Protein AF-A0A4U2ZVN2-F1 (afdb_monomer)

Sequence (77 aa):
HYAVPNMPGATPRTSTMALAKGNIEYLLAIAKDGLENAIQHKPALATGINIYKGTITYENLGITLELDYKPLKEVLI

Secondary structure (DSSP, 8-state):
----TTGGGGSHHHHHHHHHHHHHHHHHHHHHH-HHHHHHH-GGGGGG-SEETTEE--HHHHHHHT--B--HHHH--

Organism: Bacillus mycoides (NCBI:txid1405)

InterPro domains:
  IPR007698 Alanine dehydrogenase/pyridine nucleotide transhydrogenase, NAD(H)-binding domain [PF01262] (1-58)

Solvent-accessible surface area (backbone atoms only — not comparable to full-atom values): 4710 Å² total; per-residue (Å²): 140,91,84,74,79,68,62,56,66,82,44,48,73,62,41,48,54,52,51,46,70,77,39,48,74,57,55,53,36,33,71,72,57,36,64,74,54,24,28,75,80,37,60,73,55,56,79,70,45,48,65,55,98,92,38,30,27,30,62,69,59,15,64,76,68,77,43,80,57,51,58,53,80,80,73,60,130

Structure (mmCIF, N/CA/C/O backbone):
data_AF-A0A4U2ZVN2-F1
#
_entry.id   AF-A0A4U2ZVN2-F1
#
loop_
_atom_site.group_PDB
_atom_site.id
_atom_site.type_symbol
_atom_site.label_atom_id
_atom_site.label_alt_id
_atom_site.label_comp_id
_atom_site.label_asym_id
_atom_site.label_entity_id
_atom_site.label_seq_id
_atom_site.pdbx_PDB_ins_code
_atom_site.Cartn_x
_atom_site.Cartn_y
_atom_site.Cartn_z
_atom_site.occupancy
_atom_site.B_iso_or_equiv
_atom_site.auth_seq_id
_atom_site.auth_comp_id
_atom_site.auth_asym_id
_atom_site.auth_atom_id
_atom_site.pdbx_PDB_model_num
ATOM 1 N N . HIS A 1 1 ? 25.296 -11.247 -16.698 1.00 77.88 1 HIS A N 1
ATOM 2 C CA . HIS A 1 1 ? 24.199 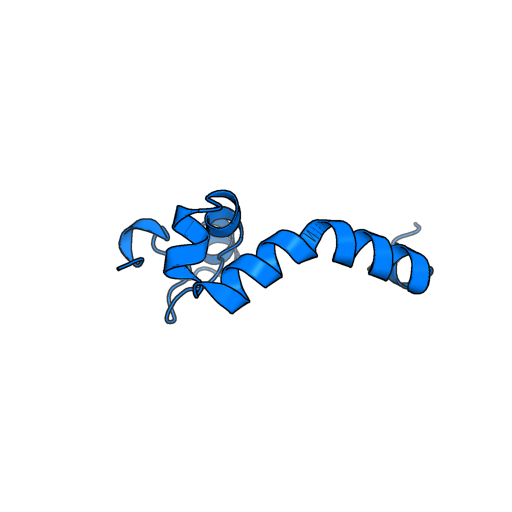-11.122 -15.716 1.00 77.88 1 HIS A CA 1
ATOM 3 C C . HIS A 1 1 ? 23.448 -9.830 -16.043 1.00 77.88 1 HIS A C 1
ATOM 5 O O . HIS A 1 1 ? 24.115 -8.810 -16.150 1.00 77.88 1 HIS A O 1
ATOM 11 N N . TYR A 1 2 ? 22.133 -9.861 -16.298 1.00 85.19 2 TYR A N 1
ATOM 12 C CA . TYR A 1 2 ? 21.316 -8.656 -16.538 1.00 85.19 2 TYR A CA 1
ATOM 13 C C . TYR A 1 2 ? 20.299 -8.538 -15.400 1.00 85.19 2 TYR A C 1
ATOM 15 O O . TYR A 1 2 ? 19.420 -9.385 -15.282 1.00 85.19 2 TYR A O 1
ATOM 23 N N . ALA A 1 3 ? 20.474 -7.541 -14.531 1.00 92.94 3 ALA A N 1
ATOM 24 C CA . ALA A 1 3 ? 19.741 -7.409 -13.270 1.00 92.94 3 ALA A CA 1
ATOM 25 C C . ALA A 1 3 ? 19.393 -5.938 -12.990 1.00 92.94 3 ALA A C 1
ATOM 27 O O . ALA A 1 3 ? 19.763 -5.378 -11.960 1.00 92.94 3 ALA A O 1
ATOM 28 N N . VAL A 1 4 ? 18.729 -5.287 -13.951 1.00 94.50 4 VAL A N 1
ATOM 29 C CA . VAL A 1 4 ? 18.288 -3.893 -13.808 1.00 94.50 4 VAL A CA 1
ATOM 30 C C . VAL A 1 4 ? 17.000 -3.857 -12.970 1.00 94.50 4 VAL A C 1
ATOM 32 O O . VAL A 1 4 ? 15.995 -4.433 -13.392 1.00 94.50 4 VAL A O 1
ATOM 35 N N . PRO A 1 5 ? 16.987 -3.203 -11.793 1.00 94.56 5 PRO A N 1
ATOM 36 C CA . PRO A 1 5 ? 15.773 -3.054 -10.999 1.00 94.56 5 PRO A CA 1
ATOM 37 C C . PRO A 1 5 ? 14.800 -2.088 -11.682 1.00 94.56 5 PRO A C 1
ATOM 39 O O . PRO A 1 5 ? 15.204 -1.228 -12.462 1.00 94.56 5 PRO A O 1
ATOM 42 N N . ASN A 1 6 ? 13.508 -2.202 -11.363 1.00 95.25 6 ASN A N 1
ATOM 43 C CA . ASN A 1 6 ? 12.475 -1.303 -11.884 1.00 95.25 6 ASN A CA 1
ATOM 44 C C . ASN A 1 6 ? 12.467 -1.196 -13.429 1.00 95.25 6 ASN A C 1
ATOM 46 O O . ASN A 1 6 ? 12.341 -0.111 -13.993 1.00 95.25 6 ASN A O 1
ATOM 50 N N . MET A 1 7 ? 12.561 -2.333 -14.129 1.00 96.44 7 MET A N 1
ATOM 51 C CA . MET A 1 7 ? 12.429 -2.394 -15.596 1.00 96.44 7 MET A CA 1
ATOM 52 C C . MET A 1 7 ? 11.185 -1.669 -16.153 1.00 96.44 7 MET A C 1
ATOM 54 O O . MET A 1 7 ? 11.314 -1.031 -17.201 1.00 96.44 7 MET A O 1
ATOM 58 N N . PRO A 1 8 ? 10.006 -1.672 -15.484 1.00 96.62 8 PRO A N 1
ATOM 59 C CA . PRO A 1 8 ? 8.863 -0.871 -15.930 1.00 96.62 8 PRO A CA 1
ATOM 60 C C . PRO A 1 8 ? 9.176 0.629 -16.070 1.00 96.62 8 PRO A C 1
ATOM 62 O O . PRO A 1 8 ? 8.572 1.302 -16.908 1.00 96.62 8 PRO A O 1
ATOM 65 N N . GLY A 1 9 ? 10.152 1.148 -15.318 1.00 95.50 9 GLY A N 1
ATOM 66 C CA . GLY A 1 9 ? 10.636 2.526 -15.412 1.00 95.50 9 GLY A CA 1
ATOM 67 C C . GLY A 1 9 ? 11.261 2.888 -16.763 1.00 95.50 9 GLY A C 1
ATOM 68 O O . GLY A 1 9 ? 11.247 4.057 -17.133 1.00 95.50 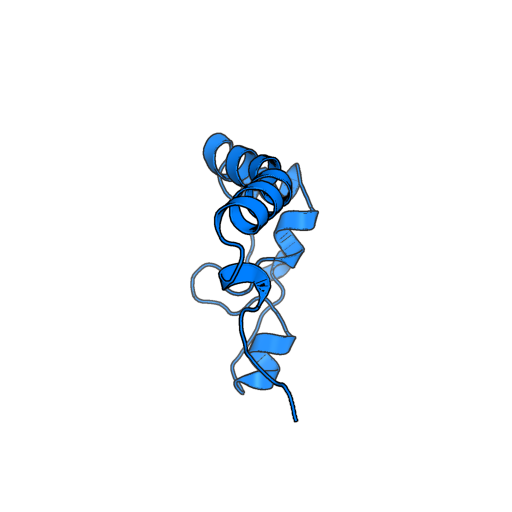9 GLY A O 1
ATOM 69 N N . ALA A 1 10 ? 11.729 1.908 -17.545 1.00 96.31 10 ALA A N 1
ATOM 70 C CA . ALA A 1 10 ? 12.213 2.135 -18.909 1.00 96.31 10 ALA A CA 1
ATOM 71 C C . ALA A 1 10 ? 11.073 2.401 -19.916 1.00 96.31 10 ALA A C 1
ATOM 73 O O . ALA A 1 10 ? 11.318 2.914 -21.005 1.00 96.31 10 ALA A O 1
ATOM 74 N N . THR A 1 11 ? 9.819 2.085 -19.560 1.00 96.56 11 THR A N 1
ATOM 75 C CA . THR A 1 11 ? 8.620 2.344 -20.381 1.00 96.56 11 THR A CA 1
ATOM 76 C C . THR A 1 11 ? 7.551 3.110 -19.587 1.00 96.56 11 THR A C 1
ATOM 78 O O . THR A 1 11 ? 6.422 2.642 -19.418 1.00 96.56 11 THR A O 1
ATOM 81 N N . PRO A 1 12 ? 7.871 4.323 -19.096 1.00 96.56 12 PRO A N 1
ATOM 82 C CA . PRO A 1 12 ? 7.100 4.988 -18.047 1.00 96.56 12 PRO A CA 1
ATOM 83 C C . PRO A 1 12 ? 5.640 5.240 -18.442 1.00 96.56 12 PRO A C 1
ATOM 85 O O . PRO A 1 12 ? 4.744 4.942 -17.662 1.00 96.56 12 PRO A O 1
ATOM 88 N N . ARG A 1 13 ? 5.367 5.695 -19.675 1.00 98.12 13 ARG A N 1
ATOM 89 C CA . ARG A 1 13 ? 3.991 5.953 -20.143 1.00 98.12 13 ARG A CA 1
ATOM 90 C C . ARG A 1 13 ? 3.116 4.698 -20.078 1.00 98.12 13 ARG A C 1
ATOM 92 O O . ARG A 1 13 ? 2.001 4.751 -19.566 1.00 98.12 13 ARG A O 1
ATOM 99 N N . THR A 1 14 ? 3.621 3.578 -20.589 1.00 98.00 14 THR A N 1
ATOM 100 C CA . THR A 1 14 ? 2.893 2.303 -20.608 1.00 98.00 14 THR A CA 1
ATOM 101 C C . THR A 1 14 ? 2.712 1.763 -19.193 1.00 98.00 14 THR A C 1
ATOM 103 O O . THR A 1 14 ? 1.598 1.410 -18.808 1.00 98.00 14 THR A O 1
ATOM 1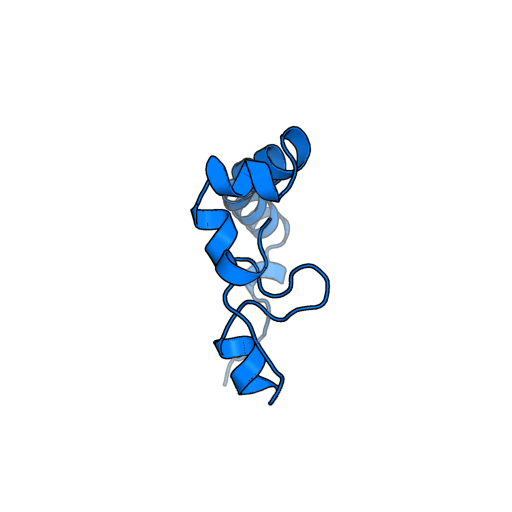06 N N . SER A 1 15 ? 3.781 1.765 -18.394 1.00 97.81 15 SER A N 1
ATOM 107 C CA . SER A 1 15 ? 3.772 1.276 -17.014 1.00 97.81 15 SER A CA 1
ATOM 108 C C . SER A 1 15 ? 2.834 2.079 -16.115 1.00 97.81 15 SER A C 1
ATOM 110 O O . SER A 1 15 ? 2.071 1.485 -15.358 1.00 97.81 15 SER A O 1
ATOM 112 N N . THR A 1 16 ? 2.810 3.411 -16.234 1.00 98.00 16 THR A N 1
ATOM 113 C CA . THR A 1 16 ? 1.874 4.264 -15.490 1.00 98.00 16 THR A CA 1
ATOM 114 C C . THR A 1 16 ? 0.429 3.936 -15.838 1.00 98.00 16 THR A C 1
ATOM 116 O O . THR A 1 16 ? -0.385 3.768 -14.935 1.00 98.00 16 THR A O 1
ATOM 119 N N . MET A 1 17 ? 0.096 3.806 -17.126 1.00 98.25 17 MET A N 1
ATOM 120 C CA . MET A 1 17 ? -1.269 3.464 -17.539 1.00 98.25 17 MET A CA 1
ATOM 121 C C . MET A 1 17 ? -1.692 2.083 -17.022 1.00 98.25 17 MET A C 1
ATOM 123 O O . MET A 1 17 ? -2.813 1.929 -16.537 1.00 98.25 17 MET A O 1
ATOM 127 N N . ALA A 1 18 ? -0.799 1.091 -17.087 1.00 98.06 18 ALA A N 1
ATOM 128 C CA . ALA A 1 18 ? -1.059 -0.253 -16.579 1.00 98.06 18 ALA A CA 1
ATOM 129 C C . ALA A 1 18 ? -1.251 -0.264 -15.053 1.00 98.06 18 ALA A C 1
ATOM 131 O O . ALA A 1 18 ? -2.237 -0.815 -14.561 1.00 98.06 18 ALA A O 1
ATOM 132 N N . LEU A 1 19 ? -0.355 0.398 -14.312 1.00 97.75 19 LEU A N 1
ATOM 133 C CA . LEU A 1 19 ? -0.427 0.496 -12.856 1.00 97.75 19 LEU A CA 1
ATOM 134 C C . LEU A 1 19 ? -1.690 1.241 -12.413 1.00 97.75 19 LEU A 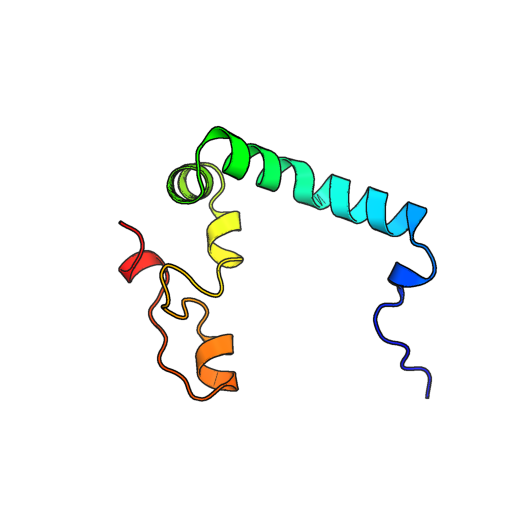C 1
ATOM 136 O O . LEU A 1 19 ? -2.408 0.753 -11.543 1.00 97.75 19 LEU A O 1
ATOM 140 N N . ALA A 1 20 ? -2.005 2.380 -13.034 1.00 97.44 20 ALA A N 1
ATOM 141 C CA . ALA A 1 20 ? -3.206 3.146 -12.721 1.00 97.44 20 ALA A CA 1
ATOM 142 C C . ALA A 1 20 ? -4.470 2.312 -12.959 1.00 97.44 20 ALA A C 1
ATOM 144 O O . ALA A 1 20 ? -5.310 2.215 -12.069 1.00 97.44 20 ALA A O 1
ATOM 145 N N . LYS A 1 21 ? -4.578 1.633 -14.109 1.00 97.69 21 LYS A N 1
ATOM 146 C CA . LYS A 1 21 ? -5.731 0.775 -14.424 1.00 97.69 21 LYS A CA 1
ATOM 147 C C . LYS A 1 21 ? -5.928 -0.343 -13.395 1.00 97.69 21 LYS A C 1
ATOM 149 O O . LYS A 1 21 ? -7.066 -0.649 -13.057 1.00 97.69 21 LYS A O 1
ATOM 154 N N . GLY A 1 22 ? -4.842 -0.928 -12.888 1.00 95.62 22 GLY A N 1
ATOM 155 C CA . GLY A 1 22 ? -4.903 -1.968 -11.856 1.00 95.62 22 GLY A CA 1
ATOM 156 C C . GLY A 1 22 ? -5.277 -1.464 -10.457 1.00 95.62 22 GLY A C 1
ATOM 157 O O . GLY A 1 22 ? -5.753 -2.253 -9.647 1.00 95.62 22 GLY A O 1
ATOM 158 N N . ASN A 1 23 ? -5.083 -0.171 -10.166 1.00 96.56 23 ASN A N 1
ATOM 159 C CA . ASN A 1 23 ? -5.202 0.368 -8.806 1.00 96.56 23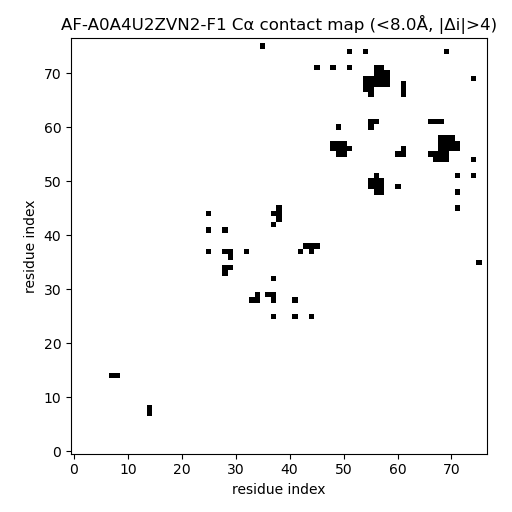 ASN A CA 1
ATOM 160 C C . ASN A 1 23 ? -6.328 1.390 -8.610 1.00 96.56 23 ASN A C 1
ATOM 162 O O . ASN A 1 23 ? -6.754 1.601 -7.475 1.00 96.56 23 ASN A O 1
ATOM 166 N N . ILE A 1 24 ? -6.823 2.025 -9.677 1.00 97.44 24 ILE A N 1
ATOM 167 C CA . ILE A 1 24 ? -7.727 3.183 -9.573 1.00 97.44 24 ILE A CA 1
ATOM 168 C C . ILE A 1 24 ? -8.987 2.877 -8.757 1.00 97.44 24 ILE A C 1
ATOM 170 O O . ILE A 1 24 ? -9.412 3.678 -7.932 1.00 97.44 24 ILE A O 1
ATOM 174 N N . GLU A 1 25 ? -9.517 1.668 -8.901 1.00 95.94 25 GLU A N 1
ATOM 175 C CA . GLU A 1 25 ? -10.699 1.193 -8.191 1.00 95.94 25 GLU A CA 1
ATOM 176 C C . GLU A 1 25 ? -10.495 1.067 -6.674 1.00 95.94 25 GLU A C 1
ATOM 178 O O . GLU A 1 25 ? -11.441 1.234 -5.903 1.00 95.94 25 GLU A O 1
ATOM 183 N N . TYR A 1 26 ? -9.279 0.758 -6.227 1.00 97.00 26 TYR A N 1
ATOM 184 C CA . TYR A 1 26 ? -8.927 0.686 -4.808 1.00 97.00 26 TYR A CA 1
ATOM 185 C C . TYR A 1 26 ? -8.710 2.082 -4.227 1.00 97.00 26 TYR A C 1
ATOM 187 O O . TYR A 1 26 ? -9.217 2.392 -3.151 1.00 97.00 26 TYR A O 1
ATOM 195 N N . LEU A 1 27 ? -8.022 2.946 -4.979 1.00 96.88 27 LEU A N 1
ATOM 196 C CA . LEU A 1 27 ? -7.778 4.335 -4.593 1.00 96.88 27 LEU A CA 1
ATOM 197 C C . LEU A 1 27 ? -9.088 5.111 -4.427 1.00 96.88 27 LEU A C 1
ATOM 199 O O . LEU A 1 27 ? -9.250 5.837 -3.450 1.00 96.88 27 LEU A O 1
ATOM 203 N N . LEU A 1 28 ? -10.042 4.922 -5.343 1.00 97.19 28 LEU A N 1
ATOM 204 C CA . LEU A 1 28 ? -11.354 5.562 -5.266 1.00 97.19 28 LEU A CA 1
ATOM 205 C C . LEU A 1 28 ? -12.170 5.093 -4.056 1.00 97.19 28 LEU A C 1
ATOM 207 O O . LEU A 1 28 ? -12.857 5.916 -3.459 1.00 97.19 28 LEU A O 1
ATOM 211 N N . ALA A 1 29 ? -12.097 3.811 -3.687 1.00 96.94 29 ALA A N 1
ATOM 212 C CA . ALA A 1 29 ? -12.786 3.296 -2.501 1.00 96.94 29 ALA A CA 1
ATOM 213 C C . ALA A 1 29 ? -12.228 3.936 -1.221 1.00 96.94 29 ALA A C 1
ATOM 215 O O . ALA A 1 29 ? -12.981 4.482 -0.422 1.00 96.94 29 ALA A O 1
ATOM 216 N N . ILE A 1 30 ? -10.898 3.966 -1.074 1.00 97.44 30 ILE A N 1
ATOM 217 C CA . ILE A 1 30 ? -10.242 4.597 0.082 1.00 97.44 30 ILE A CA 1
ATOM 218 C C . ILE A 1 30 ? -10.571 6.093 0.147 1.00 97.44 30 ILE A C 1
ATOM 220 O O . ILE A 1 30 ? -10.865 6.612 1.220 1.00 97.44 30 ILE A O 1
ATOM 224 N N . ALA A 1 31 ? -10.542 6.788 -0.994 1.00 97.81 31 ALA A N 1
ATOM 225 C CA . ALA A 1 31 ? -10.805 8.222 -1.051 1.00 97.81 31 ALA A CA 1
ATOM 226 C C . ALA A 1 31 ? -12.251 8.590 -0.680 1.00 97.81 31 ALA A C 1
ATOM 228 O O . ALA A 1 31 ? -12.475 9.666 -0.132 1.00 97.81 31 ALA A O 1
ATOM 229 N N . LYS A 1 32 ? -13.224 7.729 -1.001 1.00 97.44 32 LYS A N 1
ATOM 230 C CA . LYS A 1 32 ? -14.646 7.972 -0.720 1.00 97.44 32 LYS A CA 1
ATOM 231 C C . LYS A 1 32 ? -15.038 7.568 0.695 1.00 97.44 32 LYS A C 1
ATOM 233 O O . LYS A 1 32 ? -15.716 8.334 1.371 1.00 97.44 32 LYS A O 1
ATOM 238 N N . ASP A 1 33 ? -14.601 6.390 1.125 1.00 95.81 33 ASP A N 1
ATOM 239 C CA . ASP A 1 33 ? -15.169 5.730 2.302 1.00 95.81 33 ASP A CA 1
ATOM 240 C C . ASP A 1 33 ? -14.217 5.756 3.511 1.00 95.81 33 ASP A C 1
ATOM 242 O O . ASP A 1 33 ? -14.623 5.460 4.635 1.00 95.81 33 ASP A O 1
ATOM 246 N N . GLY A 1 34 ? -12.950 6.127 3.303 1.00 95.94 34 GLY A N 1
ATOM 247 C CA . GLY A 1 34 ? -11.8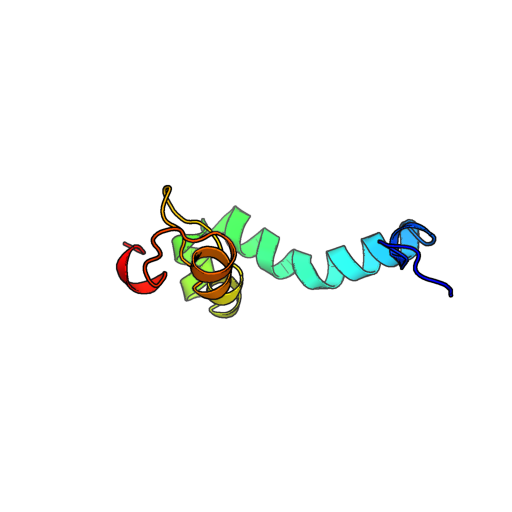77 5.905 4.271 1.00 95.94 34 GLY A CA 1
ATOM 248 C C . GLY A 1 34 ? -11.364 4.463 4.228 1.00 95.94 34 GLY A C 1
ATOM 249 O O . GLY A 1 34 ? -11.969 3.585 3.616 1.00 95.94 34 GLY A O 1
ATOM 250 N N . LEU A 1 35 ? -10.215 4.204 4.857 1.00 94.94 35 LEU A N 1
ATOM 251 C CA . LEU A 1 35 ? -9.535 2.908 4.760 1.00 94.94 35 LEU A CA 1
ATOM 252 C C . LEU A 1 35 ? -10.363 1.772 5.380 1.00 94.94 35 LEU A C 1
ATOM 254 O O . LEU A 1 35 ? -10.546 0.734 4.750 1.00 94.94 35 LEU A O 1
ATOM 258 N N . GLU A 1 36 ? -10.877 1.975 6.590 1.00 94.38 36 GLU A N 1
ATOM 259 C CA . GLU A 1 36 ? -11.606 0.969 7.363 1.00 94.38 36 GLU A CA 1
ATOM 260 C C . GLU A 1 36 ? -12.874 0.515 6.632 1.00 94.38 36 GLU A C 1
ATOM 262 O O . GLU A 1 36 ? -13.082 -0.681 6.427 1.00 94.38 36 GLU A O 1
ATOM 267 N N . ASN A 1 37 ? -13.679 1.465 6.148 1.00 95.62 37 ASN A N 1
ATOM 268 C CA . ASN A 1 37 ? -14.871 1.145 5.367 1.00 95.62 37 ASN A CA 1
ATOM 269 C C . ASN A 1 37 ? -14.498 0.573 3.995 1.00 95.62 37 ASN A C 1
ATOM 271 O O . ASN A 1 37 ? -15.130 -0.379 3.539 1.00 95.62 37 ASN A O 1
ATOM 275 N N . ALA A 1 38 ? -13.460 1.088 3.329 1.00 96.50 38 ALA A N 1
ATOM 276 C CA . ALA A 1 38 ? -13.036 0.558 2.033 1.00 96.50 38 ALA A CA 1
ATOM 277 C C . ALA A 1 38 ? -12.624 -0.921 2.121 1.00 96.50 38 ALA A C 1
ATOM 279 O O . ALA A 1 38 ? -12.930 -1.686 1.208 1.00 96.50 38 ALA A O 1
ATOM 280 N N . ILE A 1 39 ? -11.998 -1.352 3.222 1.00 95.44 39 ILE A N 1
ATOM 281 C CA . ILE A 1 39 ? -11.660 -2.763 3.465 1.00 95.44 39 ILE A CA 1
ATOM 282 C C . ILE A 1 39 ? -12.914 -3.640 3.538 1.00 95.44 39 ILE A C 1
ATOM 284 O O . ILE A 1 39 ? -12.904 -4.747 2.998 1.00 95.44 39 ILE A O 1
ATOM 288 N N . GLN A 1 40 ? -13.996 -3.161 4.160 1.00 92.06 40 GLN A N 1
ATOM 289 C CA . GLN A 1 40 ? -15.246 -3.925 4.258 1.00 92.06 40 GLN A CA 1
ATOM 290 C C . GLN A 1 40 ? -15.853 -4.196 2.874 1.0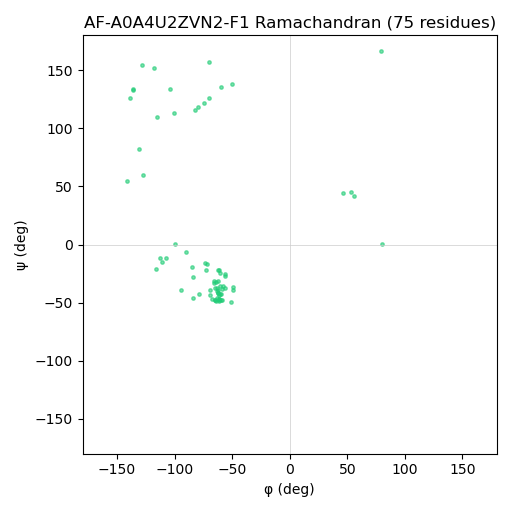0 92.06 40 GLN A C 1
ATOM 292 O O . GLN A 1 40 ? -16.306 -5.306 2.599 1.00 92.06 40 GLN A O 1
ATOM 297 N N . HIS A 1 41 ? -15.802 -3.208 1.976 1.00 92.06 41 HIS A N 1
ATOM 298 C CA . HIS A 1 41 ? -16.342 -3.318 0.617 1.00 92.06 41 HIS A CA 1
ATOM 299 C C . HIS A 1 41 ? -15.369 -3.984 -0.369 1.00 92.06 41 HIS A C 1
ATOM 301 O O . HIS A 1 41 ? -15.795 -4.595 -1.350 1.00 92.06 41 HIS A O 1
ATOM 307 N N . LYS A 1 42 ? -14.057 -3.874 -0.126 1.00 94.38 42 LYS A N 1
ATOM 308 C CA . LYS A 1 42 ? -12.985 -4.478 -0.930 1.00 94.38 42 LYS A CA 1
ATOM 309 C C . LYS A 1 42 ? -11.995 -5.221 -0.025 1.00 94.38 42 LYS A C 1
ATOM 311 O O . LYS A 1 42 ? -10.908 -4.703 0.233 1.00 94.38 42 LYS A O 1
ATOM 316 N N . PRO A 1 43 ? -12.300 -6.470 0.381 1.00 93.06 43 PRO A N 1
ATOM 317 C CA . PRO A 1 43 ? -11.460 -7.246 1.301 1.00 93.06 43 PRO A CA 1
ATOM 318 C C . PRO A 1 43 ? -10.004 -7.431 0.850 1.00 93.06 43 PRO A C 1
ATOM 320 O O . PRO A 1 43 ? -9.116 -7.577 1.684 1.00 93.06 43 PRO A O 1
ATOM 323 N N . ALA A 1 44 ? -9.730 -7.368 -0.459 1.00 94.56 44 ALA A N 1
ATOM 324 C CA . ALA A 1 44 ? -8.372 -7.404 -1.006 1.00 94.56 44 ALA A CA 1
ATOM 325 C C . ALA A 1 44 ? -7.483 -6.233 -0.533 1.00 94.56 44 ALA A C 1
ATOM 327 O O . ALA A 1 44 ? -6.264 -6.356 -0.530 1.00 94.56 44 ALA A O 1
ATOM 328 N N . LEU A 1 45 ? -8.058 -5.108 -0.093 1.00 95.75 45 LEU A N 1
ATOM 329 C CA . LEU A 1 45 ? -7.283 -4.017 0.504 1.00 95.75 45 LEU A CA 1
ATOM 330 C C . LEU A 1 45 ? -6.583 -4.451 1.791 1.00 95.75 45 LEU A C 1
ATOM 332 O O . LEU A 1 45 ? -5.437 -4.066 2.009 1.00 95.75 45 LEU A O 1
ATOM 336 N N . ALA A 1 46 ? -7.234 -5.287 2.609 1.00 95.19 46 ALA A N 1
ATOM 337 C CA . ALA A 1 46 ? -6.680 -5.755 3.878 1.00 95.19 46 ALA A CA 1
ATOM 338 C C . ALA A 1 46 ? -5.343 -6.480 3.692 1.00 95.19 46 ALA A C 1
ATOM 340 O O . ALA A 1 46 ? -4.443 -6.330 4.513 1.00 95.19 46 ALA A O 1
ATOM 341 N N . THR A 1 47 ? -5.183 -7.230 2.596 1.00 93.81 47 THR A N 1
ATOM 342 C CA . THR A 1 47 ? -3.952 -7.987 2.330 1.00 93.81 47 THR A CA 1
ATOM 343 C C . THR A 1 47 ? -2.772 -7.093 1.951 1.00 93.81 47 THR A C 1
ATOM 345 O O . THR A 1 47 ? -1.636 -7.550 1.973 1.00 93.81 47 THR A O 1
ATOM 348 N N . GLY A 1 48 ? -3.024 -5.834 1.576 1.00 94.44 48 GLY A N 1
ATOM 349 C CA . GLY A 1 48 ? -1.986 -4.855 1.243 1.00 94.44 48 GLY A CA 1
ATOM 350 C C . GLY A 1 48 ? -1.498 -4.021 2.431 1.00 94.44 48 GLY A C 1
ATOM 351 O O . GLY A 1 48 ? -0.556 -3.240 2.278 1.00 94.44 48 GLY A O 1
ATOM 352 N N . ILE A 1 49 ? -2.122 -4.146 3.607 1.00 96.19 49 ILE A N 1
ATOM 353 C CA . ILE A 1 49 ? -1.784 -3.325 4.772 1.00 96.19 49 ILE A CA 1
ATOM 354 C C . ILE A 1 49 ? -0.575 -3.925 5.479 1.00 96.19 49 ILE A C 1
ATOM 356 O O . ILE A 1 49 ? -0.623 -5.031 6.005 1.00 96.19 49 ILE A O 1
ATOM 360 N N . ASN A 1 50 ? 0.520 -3.168 5.481 1.00 97.25 50 ASN A N 1
ATOM 361 C CA . ASN A 1 50 ? 1.753 -3.551 6.160 1.00 97.25 50 ASN A CA 1
ATOM 362 C C . ASN A 1 50 ? 1.839 -2.961 7.568 1.00 97.25 50 ASN A C 1
ATOM 364 O O . ASN A 1 50 ? 2.286 -3.629 8.496 1.00 97.25 50 ASN A O 1
ATOM 368 N N . ILE A 1 51 ? 1.397 -1.713 7.731 1.00 96.56 51 ILE A N 1
ATOM 369 C CA . ILE A 1 51 ? 1.444 -0.963 8.987 1.00 96.56 51 ILE A CA 1
ATOM 370 C C . ILE A 1 51 ? 0.106 -0.250 9.163 1.00 96.56 51 ILE A C 1
ATOM 372 O O . ILE A 1 51 ? -0.382 0.392 8.233 1.00 96.56 51 ILE A O 1
ATOM 376 N N . TYR A 1 52 ? -0.463 -0.330 10.361 1.00 96.75 52 TYR A N 1
ATOM 377 C CA . TYR A 1 52 ? -1.688 0.370 10.727 1.00 96.75 52 TYR A CA 1
ATOM 378 C C . TYR A 1 52 ? -1.556 0.940 12.140 1.00 96.75 52 TYR A C 1
ATOM 380 O O . TYR A 1 52 ? -1.197 0.222 13.071 1.00 96.75 52 TYR A O 1
ATOM 388 N N . LYS A 1 53 ? -1.794 2.252 12.293 1.00 94.38 53 LYS A N 1
ATOM 389 C CA . LYS A 1 53 ? -1.695 2.985 13.574 1.00 94.38 53 LYS A CA 1
ATOM 390 C C . LYS A 1 53 ? -0.418 2.664 14.379 1.00 94.38 53 LYS A C 1
ATOM 392 O O . LYS A 1 53 ? -0.468 2.445 15.584 1.00 94.38 53 LYS A O 1
ATOM 397 N N . GLY A 1 54 ? 0.731 2.613 13.701 1.00 94.50 54 GLY A N 1
ATOM 398 C CA . GLY A 1 54 ? 2.035 2.340 14.322 1.00 94.50 54 GLY A CA 1
ATOM 399 C C . GLY A 1 54 ? 2.330 0.864 14.616 1.00 94.50 54 GLY A C 1
ATOM 400 O O . GLY A 1 54 ? 3.409 0.565 15.109 1.00 94.50 54 GLY A O 1
ATOM 401 N N . THR A 1 55 ? 1.418 -0.057 14.292 1.00 96.62 55 THR A N 1
ATOM 402 C CA . THR A 1 55 ? 1.617 -1.504 14.462 1.00 96.62 55 THR A CA 1
ATOM 403 C C . THR A 1 55 ? 1.899 -2.165 13.117 1.00 96.62 55 THR A C 1
ATOM 405 O O . THR A 1 55 ? 1.188 -1.907 12.142 1.00 96.62 55 THR A O 1
ATOM 408 N N . ILE A 1 56 ? 2.911 -3.034 13.052 1.00 97.94 56 ILE A N 1
ATOM 409 C CA . ILE A 1 56 ? 3.127 -3.902 11.890 1.00 97.94 56 ILE A CA 1
ATOM 410 C C . ILE A 1 56 ? 2.008 -4.943 11.862 1.00 97.94 56 ILE A C 1
ATOM 412 O O . ILE A 1 56 ? 1.771 -5.643 12.842 1.00 97.94 56 ILE A O 1
ATOM 416 N N . THR A 1 57 ? 1.318 -5.031 10.729 1.00 97.12 57 THR A N 1
ATOM 417 C CA . THR A 1 57 ? 0.168 -5.928 10.526 1.00 97.12 57 THR A CA 1
ATOM 418 C C . THR A 1 57 ? 0.429 -7.050 9.534 1.00 97.12 57 THR A C 1
ATOM 420 O O . THR A 1 57 ? -0.343 -8.008 9.470 1.00 97.12 57 THR A O 1
ATOM 423 N N . TYR A 1 58 ? 1.541 -6.961 8.805 1.00 97.31 58 TYR A N 1
ATOM 424 C CA . TYR A 1 58 ? 2.000 -7.990 7.888 1.00 97.31 58 TYR A CA 1
ATOM 425 C C . TYR A 1 58 ? 3.116 -8.817 8.528 1.00 97.31 58 TYR A C 1
ATOM 427 O O . TYR A 1 58 ? 4.215 -8.316 8.768 1.00 97.31 58 TYR A O 1
ATOM 435 N N . GLU A 1 59 ? 2.825 -10.091 8.786 1.00 96.19 59 GLU A N 1
ATOM 436 C CA . GLU A 1 59 ? 3.712 -11.034 9.479 1.00 96.19 59 GLU A CA 1
ATOM 437 C C . GLU A 1 59 ? 5.125 -11.069 8.882 1.00 96.19 59 GLU A C 1
ATOM 439 O O . GLU A 1 59 ? 6.107 -10.888 9.599 1.00 96.19 59 GLU A O 1
ATOM 444 N N . ASN A 1 60 ? 5.240 -11.216 7.558 1.00 96.12 60 ASN A N 1
ATOM 445 C CA . ASN A 1 60 ? 6.544 -11.327 6.900 1.00 96.12 60 ASN A CA 1
ATOM 446 C C . ASN A 1 60 ? 7.410 -10.074 7.087 1.00 96.12 60 ASN A C 1
ATOM 448 O O . ASN A 1 60 ? 8.633 -10.191 7.147 1.00 96.12 60 ASN A O 1
ATOM 452 N N . LEU A 1 61 ? 6.807 -8.883 7.190 1.00 96.56 61 LEU A N 1
ATOM 453 C CA . LEU A 1 61 ? 7.551 -7.654 7.472 1.00 96.56 61 LEU A CA 1
ATOM 454 C C . LEU A 1 61 ? 8.095 -7.655 8.904 1.00 96.56 61 LEU A C 1
ATOM 456 O O . LEU A 1 61 ? 9.256 -7.307 9.100 1.00 96.56 61 LEU A O 1
ATOM 460 N N . GLY A 1 62 ? 7.281 -8.081 9.876 1.00 97.19 62 GLY A N 1
ATOM 461 C CA . GLY A 1 62 ? 7.704 -8.217 11.272 1.00 97.19 62 GLY A CA 1
ATOM 462 C C . GLY A 1 62 ? 8.845 -9.220 11.424 1.00 97.19 62 GLY A C 1
ATOM 463 O O . GLY A 1 62 ? 9.879 -8.889 11.992 1.00 97.19 62 GLY A O 1
ATOM 464 N N . ILE A 1 63 ? 8.711 -10.401 10.809 1.00 97.56 63 ILE A N 1
ATOM 465 C CA . ILE A 1 63 ? 9.753 -11.440 10.821 1.00 97.56 63 ILE A CA 1
ATOM 466 C C . ILE A 1 63 ? 11.046 -10.940 10.168 1.00 97.56 63 ILE A C 1
ATOM 468 O O . ILE A 1 63 ? 12.121 -11.118 10.729 1.00 97.56 63 ILE A O 1
ATOM 472 N N . THR A 1 64 ? 10.958 -10.301 8.996 1.00 97.75 64 THR A N 1
ATOM 473 C CA . THR A 1 64 ? 12.145 -9.846 8.247 1.00 97.75 64 THR A CA 1
ATOM 474 C C . THR A 1 64 ? 12.933 -8.773 8.999 1.00 97.75 64 THR A C 1
ATOM 476 O O . THR A 1 64 ? 14.148 -8.691 8.846 1.00 97.75 64 THR A O 1
ATOM 479 N N . LEU A 1 65 ? 12.245 -7.930 9.771 1.00 97.25 65 LEU A N 1
ATOM 480 C CA . LEU A 1 65 ? 12.854 -6.820 10.503 1.00 97.25 65 LEU A CA 1
ATOM 481 C C . LEU A 1 65 ? 13.093 -7.122 11.989 1.00 97.25 65 LEU A C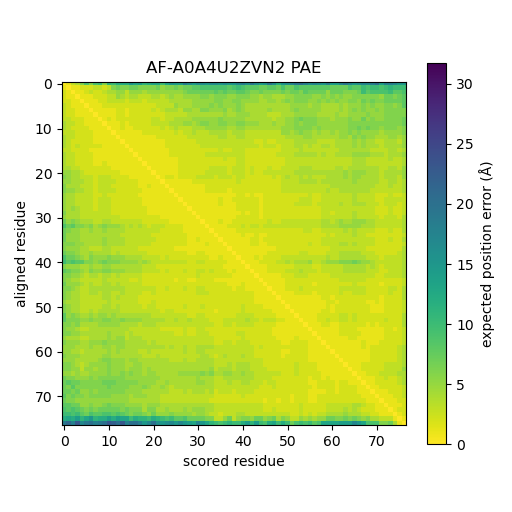 1
ATOM 483 O O . LEU A 1 65 ? 13.590 -6.242 12.685 1.00 97.25 65 LEU A O 1
ATOM 487 N N . GLU A 1 66 ? 12.746 -8.322 12.465 1.00 97.62 66 GLU A N 1
ATOM 488 C CA . GLU A 1 66 ? 12.805 -8.711 13.884 1.00 97.62 66 GLU A CA 1
ATOM 489 C C . GLU A 1 66 ? 12.004 -7.762 14.799 1.00 97.62 66 GLU A C 1
ATOM 491 O O . GLU A 1 66 ? 12.440 -7.378 15.884 1.00 97.62 66 GLU A O 1
ATOM 496 N N . LEU A 1 67 ? 10.813 -7.362 14.344 1.00 97.25 67 LEU A N 1
ATOM 497 C CA . LEU A 1 67 ? 9.915 -6.449 15.052 1.00 97.25 67 LEU A CA 1
ATOM 498 C C . LEU A 1 67 ? 8.582 -7.119 15.393 1.00 97.25 67 LEU A C 1
ATOM 500 O O . LEU A 1 67 ? 8.091 -7.980 14.657 1.00 97.25 67 LEU A O 1
ATOM 504 N N . ASP A 1 68 ? 7.960 -6.656 16.478 1.00 96.75 68 ASP A N 1
ATOM 505 C CA . ASP A 1 68 ? 6.631 -7.105 16.888 1.00 96.75 68 ASP A CA 1
ATOM 506 C C . ASP A 1 68 ? 5.589 -6.829 15.796 1.00 96.75 68 ASP A C 1
ATOM 508 O O . ASP A 1 68 ? 5.513 -5.732 15.230 1.00 96.75 68 ASP A O 1
ATOM 512 N N . TYR A 1 69 ? 4.732 -7.818 15.546 1.00 97.00 69 TYR A N 1
ATOM 513 C CA . TYR A 1 69 ? 3.591 -7.691 14.647 1.00 97.00 69 TYR A CA 1
ATOM 514 C C . TYR A 1 69 ? 2.303 -8.142 15.335 1.00 97.00 69 TYR A C 1
ATOM 516 O O . TYR A 1 69 ? 2.321 -8.963 16.253 1.00 97.00 69 TYR A O 1
ATOM 524 N N . LYS A 1 70 ? 1.167 -7.614 14.874 1.00 97.12 70 LYS A N 1
ATOM 525 C CA . LYS A 1 70 ? -0.170 -8.081 15.261 1.00 97.12 70 LYS A CA 1
ATOM 526 C C . LYS A 1 70 ? -1.056 -8.184 14.029 1.00 97.12 70 LYS A C 1
ATOM 528 O O . LYS A 1 70 ? -1.075 -7.230 13.253 1.00 97.12 70 LYS A O 1
ATOM 533 N N . PRO A 1 71 ? -1.805 -9.279 13.825 1.00 95.25 71 PRO A N 1
ATOM 534 C CA . PRO A 1 71 ? -2.715 -9.401 12.693 1.00 95.25 71 PRO A CA 1
ATOM 535 C C . PRO A 1 71 ? -3.629 -8.180 12.553 1.00 95.25 71 PRO A C 1
ATOM 537 O O . PRO A 1 71 ? -4.183 -7.698 13.539 1.00 95.25 71 PRO A O 1
ATOM 540 N N . LEU A 1 72 ? -3.843 -7.711 11.318 1.00 95.19 72 LEU A N 1
ATOM 541 C CA . LEU A 1 72 ? -4.677 -6.530 11.046 1.00 95.19 72 LEU A CA 1
ATOM 542 C C . LEU A 1 72 ? -6.043 -6.591 11.751 1.00 95.19 72 LEU A C 1
ATOM 544 O O . LEU A 1 72 ? -6.511 -5.586 12.273 1.00 95.19 72 LEU A O 1
ATOM 548 N N . LYS A 1 73 ? -6.666 -7.775 11.803 1.00 92.44 73 LYS A N 1
ATOM 549 C CA . LYS A 1 73 ? -7.974 -7.991 12.442 1.00 92.44 73 LYS A CA 1
ATOM 550 C C . LYS A 1 73 ? -8.002 -7.664 13.938 1.00 92.44 73 LYS A C 1
ATOM 552 O O . LYS A 1 73 ? -9.074 -7.390 14.453 1.00 92.44 73 LYS A O 1
ATOM 557 N N . GLU A 1 74 ? -6.866 -7.717 14.627 1.00 93.19 74 GLU A N 1
ATOM 558 C CA . GLU A 1 74 ? -6.777 -7.431 16.065 1.00 93.19 74 GLU A CA 1
ATOM 559 C C . GLU A 1 74 ? -6.632 -5.935 16.364 1.00 93.19 74 GLU A C 1
ATOM 561 O O . GLU A 1 74 ? -6.883 -5.501 17.485 1.00 93.19 74 GLU A O 1
ATOM 566 N N . VAL A 1 75 ? -6.208 -5.145 15.373 1.00 92.44 75 VAL A N 1
ATOM 567 C CA . VAL A 1 75 ? -5.958 -3.701 15.518 1.00 92.44 75 VAL A CA 1
ATOM 568 C C . VAL A 1 75 ? -6.970 -2.838 14.766 1.00 92.44 75 VAL A C 1
ATOM 570 O O . VAL A 1 75 ? -7.048 -1.632 15.008 1.00 92.44 75 VAL A O 1
ATOM 573 N N . LEU A 1 76 ? -7.727 -3.438 13.846 1.00 87.44 76 LEU A N 1
ATOM 574 C CA . LEU A 1 76 ? -8.820 -2.791 13.133 1.00 87.44 76 LEU A CA 1
ATOM 575 C C . LEU A 1 76 ? -10.016 -2.646 14.089 1.00 87.44 76 LEU A C 1
ATOM 577 O O . LEU A 1 76 ? -10.472 -3.640 14.651 1.00 87.44 76 LEU A O 1
ATOM 581 N N . ILE A 1 77 ? -10.464 -1.404 14.293 1.00 73.12 77 ILE A N 1
ATOM 582 C CA . ILE A 1 77 ? -11.594 -1.036 15.169 1.00 73.12 77 ILE A CA 1
ATOM 583 C C . ILE 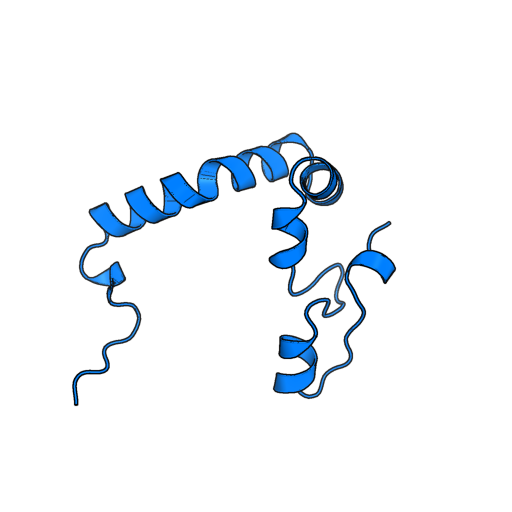A 1 77 ? -12.897 -1.132 14.382 1.00 73.12 77 ILE A C 1
ATOM 585 O O . ILE A 1 77 ? -12.896 -0.645 13.228 1.00 73.12 77 ILE A O 1
#

Nearest PDB structures (foldseek):
  8hye-assembly1_C-2  TM=9.480E-01  e=1.689E-04  Geobacillus kaustophilus
  8hye-assembly1_B-2  TM=9.418E-01  e=1.689E-04  Geobacillus kaustophilus
  2vhx-assembly1_A  TM=9.584E-01  e=4.812E-04  Mycobacterium tuberculosis
  2vhw-assembly1_F  TM=9.204E-01  e=3.954E-04  Mycobacterium tuberculosis
  2vhv-assembly1_A  TM=9.206E-01  e=5.137E-04  Mycobacterium tuberculosis

Foldseek 3Di:
DDDDPPPVVVVVVVSVVVVCVVCVVLVVLCVPPNLLVSCVVPVVSLVVDQDDPRAGQDPVVCVVVVHDHDHPVVVRD

pLDDT: mean 95.29, std 3.93, range [73.12, 98.25]

Mean predicted aligned error: 3.34 Å

Radius of gyration: 16.02 Å; Cα contacts (8 Å, |Δi|>4): 59; chains: 1; bounding box: 40×20×38 Å